Protein AF-A0A7V1MYC3-F1 (afdb_monomer_lite)

Sequence (165 aa):
MILLTAFEPFGTDENNMPRNINVSKQTLLSLRREFGNAMSYLVMSVGPECVEQFDEAVGGKEWDAIILMGEAPGDGPIRIEKYATDPADPAALRKRESALATETLAEKCGLALTDEIGRYFCNVIYYHALGFTDKALFVHLPRERNHGDHKAALQKIIHALRGLI

Secondary structure (DSSP, 8-state):
-EEEEEE---SB-TTSPBP---HHHHHHHHHHHHHGGGSEEEEE-SSTHHHHHHHHHHTT---SEEEEEEEESSS---EEE-EEE-TT-TT---EEE-SS-HHHHHHHHT-EEES---SSHHHHHHHHHHHH-S-EEEEEEETTS-HHHHHHHHHHHHHHHTTT-

Foldseek 3Di:
DEEEEEEAFAFADPVRHGDRDFLSVVLQVVVCVVCPPVYHYYYAYQDPCSLVSVCVVCPPDDHLAYEYEGEDEDDDWWEKAQWAFDLPDPVSPDIAGAPLPRVVLCVQLVTHYDNCLDNGVQSVVQRSVSVVDSRYIYIYDYPPYDSVVSNSSVVSSVVSSVVVD

Structure (mmCIF, N/CA/C/O backbone):
data_AF-A0A7V1MYC3-F1
#
_entry.id   AF-A0A7V1MYC3-F1
#
loop_
_atom_site.group_PDB
_atom_site.id
_atom_site.type_symbol
_atom_site.label_atom_id
_atom_site.label_alt_id
_atom_site.label_comp_id
_atom_site.label_asym_id
_atom_site.label_entity_id
_atom_site.label_seq_id
_atom_site.pdbx_PDB_ins_code
_atom_site.Cartn_x
_atom_site.Cartn_y
_atom_site.Cartn_z
_atom_site.occupancy
_atom_site.B_iso_or_equiv
_atom_site.auth_seq_id
_atom_site.auth_comp_id
_atom_site.auth_asym_id
_atom_site.auth_atom_id
_atom_site.pdbx_PDB_model_num
ATOM 1 N N . MET A 1 1 ? -4.214 4.143 16.485 1.00 91.38 1 MET A N 1
ATOM 2 C CA . MET A 1 1 ? -3.019 4.753 15.843 1.00 91.38 1 MET A CA 1
ATOM 3 C C . MET A 1 1 ? -2.879 4.302 14.380 1.00 91.38 1 MET A C 1
ATOM 5 O O . MET A 1 1 ? -3.319 3.201 14.082 1.00 91.38 1 MET A O 1
ATOM 9 N N . ILE A 1 2 ? -2.245 5.077 13.477 1.00 96.81 2 ILE A N 1
ATOM 10 C CA . ILE A 1 2 ? -1.972 4.660 12.074 1.00 96.81 2 ILE A CA 1
ATOM 11 C C . ILE A 1 2 ? -0.515 4.184 11.908 1.00 96.81 2 ILE A C 1
ATOM 13 O O . ILE A 1 2 ? 0.411 4.873 12.353 1.00 96.81 2 ILE A O 1
ATOM 17 N N . LEU A 1 3 ? -0.315 3.037 11.247 1.00 98.00 3 LEU A N 1
ATOM 18 C CA . LEU A 1 3 ? 0.993 2.537 10.794 1.00 98.00 3 LEU A CA 1
ATOM 19 C C . LEU A 1 3 ? 1.180 2.825 9.302 1.00 98.00 3 LEU A C 1
ATOM 21 O O . LEU A 1 3 ? 0.325 2.463 8.501 1.00 98.00 3 LEU A O 1
ATOM 25 N N . LEU A 1 4 ? 2.311 3.417 8.922 1.00 98.62 4 LEU A N 1
ATOM 26 C CA . LEU A 1 4 ? 2.743 3.524 7.529 1.00 98.62 4 LEU A CA 1
ATOM 27 C C . LEU A 1 4 ? 3.908 2.564 7.277 1.00 98.62 4 LEU A C 1
ATOM 29 O O . LEU A 1 4 ? 4.867 2.550 8.052 1.00 98.62 4 LEU A O 1
ATOM 33 N N . THR A 1 5 ? 3.872 1.805 6.185 1.00 98.75 5 THR A N 1
ATOM 34 C CA . THR A 1 5 ? 4.971 0.909 5.807 1.00 98.75 5 THR A CA 1
ATOM 35 C C . THR A 1 5 ? 5.514 1.213 4.418 1.00 98.75 5 THR A C 1
ATOM 37 O O . THR A 1 5 ? 4.824 1.779 3.573 1.00 98.75 5 THR A O 1
ATOM 40 N N . ALA A 1 6 ? 6.769 0.849 4.186 1.00 98.56 6 ALA A N 1
ATOM 41 C CA . ALA A 1 6 ? 7.426 0.910 2.889 1.00 98.56 6 ALA A CA 1
ATOM 42 C C . ALA A 1 6 ? 8.420 -0.241 2.732 1.00 98.56 6 ALA A C 1
ATOM 44 O O . ALA A 1 6 ? 8.725 -0.939 3.699 1.00 98.56 6 ALA A O 1
ATOM 45 N N . PHE A 1 7 ? 8.981 -0.378 1.534 1.00 98.25 7 PHE A N 1
ATOM 46 C CA . PHE A 1 7 ? 10.024 -1.354 1.240 1.00 98.25 7 PHE A CA 1
ATOM 47 C C . PHE A 1 7 ? 11.400 -0.712 1.044 1.00 98.25 7 PHE A C 1
ATOM 49 O O . PHE A 1 7 ? 11.521 0.387 0.497 1.00 98.25 7 PHE A O 1
ATOM 56 N N . GLU A 1 8 ? 12.449 -1.431 1.439 1.00 97.62 8 GLU A N 1
ATOM 57 C CA . GLU A 1 8 ? 13.832 -1.150 1.057 1.00 97.62 8 GLU A CA 1
ATOM 58 C C . GLU A 1 8 ? 14.008 -1.139 -0.483 1.00 97.62 8 GLU A C 1
ATOM 60 O O . GLU A 1 8 ? 13.171 -1.667 -1.230 1.00 97.62 8 GLU A O 1
ATOM 65 N N . PRO A 1 9 ? 15.069 -0.498 -1.009 1.00 95.19 9 PRO A N 1
ATOM 66 C CA . PRO A 1 9 ? 15.454 -0.612 -2.413 1.00 95.19 9 PRO A CA 1
ATOM 67 C C . PRO A 1 9 ? 15.639 -2.061 -2.860 1.00 95.19 9 PRO A C 1
ATOM 69 O O . PRO A 1 9 ? 16.175 -2.891 -2.130 1.00 95.19 9 PRO A O 1
ATOM 72 N N . PHE A 1 10 ? 15.204 -2.347 -4.085 1.00 92.81 10 PHE A N 1
ATOM 73 C CA . PHE A 1 10 ? 15.342 -3.654 -4.717 1.00 92.81 10 PHE A CA 1
ATOM 74 C C . PHE A 1 10 ? 15.516 -3.514 -6.232 1.00 92.81 10 PHE A C 1
ATOM 76 O O . PHE A 1 10 ? 15.156 -2.492 -6.832 1.00 92.81 10 PHE A O 1
ATOM 83 N N . GLY A 1 11 ? 16.036 -4.577 -6.846 1.00 89.44 11 GLY A N 1
ATOM 84 C CA . GLY A 1 11 ? 16.335 -4.630 -8.274 1.00 89.44 11 GLY A CA 1
ATOM 85 C C . GLY A 1 11 ? 17.577 -3.826 -8.663 1.00 89.44 11 GLY A C 1
ATOM 86 O O . GLY A 1 11 ? 18.324 -3.334 -7.811 1.00 89.44 11 GLY A O 1
ATOM 87 N N . THR A 1 12 ? 17.788 -3.703 -9.969 1.00 88.06 12 THR A N 1
ATOM 88 C CA . THR A 1 12 ? 18.907 -2.971 -10.565 1.00 88.06 12 THR A CA 1
ATOM 89 C C . THR A 1 12 ? 18.434 -1.731 -11.327 1.00 88.06 12 THR A C 1
ATOM 91 O O . THR A 1 12 ? 17.256 -1.611 -11.674 1.00 88.06 12 THR A O 1
ATOM 94 N N . ASP A 1 13 ? 19.327 -0.758 -11.492 1.00 86.19 13 ASP A N 1
ATOM 95 C CA . ASP A 1 13 ? 19.121 0.415 -12.340 1.00 86.19 13 ASP A CA 1
ATOM 96 C C . ASP A 1 13 ? 19.444 0.116 -13.817 1.00 86.19 13 ASP A C 1
ATOM 98 O O . ASP A 1 13 ? 19.733 -1.021 -14.196 1.00 86.19 13 ASP A O 1
ATOM 102 N N . GLU A 1 14 ? 19.392 1.145 -14.664 1.00 85.25 14 GLU A N 1
ATOM 103 C CA . GLU A 1 14 ? 19.695 1.052 -16.101 1.00 85.25 14 GLU A CA 1
ATOM 104 C C . GLU A 1 14 ? 21.129 0.585 -16.414 1.00 85.25 14 GLU A C 1
ATOM 106 O O . GLU A 1 14 ? 21.381 0.067 -17.499 1.00 85.25 14 GLU A O 1
ATOM 111 N N . ASN A 1 15 ? 22.052 0.701 -15.453 1.00 87.69 15 ASN A N 1
ATOM 112 C CA . ASN A 1 15 ? 23.443 0.262 -15.563 1.00 87.69 15 ASN A CA 1
ATOM 113 C C . ASN A 1 15 ? 23.671 -1.118 -14.924 1.00 87.69 15 ASN A C 1
ATOM 115 O O . ASN A 1 15 ? 24.814 -1.531 -14.723 1.00 87.69 15 ASN A O 1
ATOM 119 N N . ASN A 1 16 ? 22.593 -1.837 -14.594 1.00 87.31 16 ASN A N 1
ATOM 120 C CA . ASN A 1 16 ? 22.611 -3.113 -13.886 1.00 87.31 16 ASN A CA 1
ATOM 121 C C . ASN A 1 16 ? 23.255 -3.040 -12.483 1.00 87.31 16 ASN A C 1
ATOM 123 O O . ASN A 1 16 ? 23.713 -4.053 -11.949 1.00 87.31 16 ASN A O 1
ATOM 127 N N . MET A 1 17 ? 23.278 -1.851 -11.872 1.00 90.44 17 MET A N 1
ATOM 128 C CA . MET A 1 17 ? 23.777 -1.642 -10.515 1.00 90.44 17 MET A CA 1
ATOM 129 C C . MET A 1 17 ? 22.638 -1.772 -9.501 1.00 90.44 17 MET A C 1
ATOM 131 O O . MET A 1 17 ? 21.511 -1.371 -9.800 1.00 90.44 17 MET A O 1
ATOM 135 N N . PRO A 1 18 ? 22.885 -2.310 -8.291 1.00 89.56 18 PRO A N 1
ATOM 136 C CA . PRO A 1 18 ? 21.866 -2.377 -7.251 1.00 89.56 18 PRO A CA 1
ATOM 137 C C . PRO A 1 18 ? 21.273 -1.001 -6.969 1.00 89.56 18 PRO A C 1
ATOM 139 O O . PRO A 1 18 ? 21.994 -0.034 -6.711 1.00 89.56 18 PRO A O 1
ATOM 142 N N . ARG A 1 19 ? 19.944 -0.914 -6.992 1.00 91.75 19 ARG A N 1
ATOM 143 C CA . ARG A 1 19 ? 19.263 0.344 -6.694 1.00 91.75 19 ARG A CA 1
ATOM 144 C C . ARG A 1 19 ? 19.461 0.715 -5.231 1.00 91.75 19 ARG A C 1
ATOM 146 O O . ARG A 1 19 ? 19.355 -0.120 -4.340 1.00 91.75 19 ARG A O 1
ATOM 153 N N . ASN A 1 20 ? 19.657 2.005 -4.986 1.00 91.50 20 ASN A N 1
ATOM 154 C CA . ASN A 1 20 ? 19.724 2.596 -3.647 1.00 91.50 20 ASN A CA 1
ATOM 155 C C . ASN A 1 20 ? 18.461 3.404 -3.288 1.00 91.50 20 ASN A C 1
ATOM 157 O O . ASN A 1 20 ? 18.393 4.014 -2.221 1.00 91.50 20 ASN A O 1
ATOM 161 N N . ILE A 1 21 ? 17.457 3.417 -4.172 1.00 91.69 21 ILE A N 1
ATOM 162 C CA . ILE A 1 21 ? 16.220 4.188 -4.030 1.00 91.69 21 ILE A CA 1
ATOM 163 C C . ILE A 1 21 ? 14.998 3.285 -4.227 1.00 91.69 21 ILE A C 1
ATOM 165 O O . ILE A 1 21 ? 14.938 2.497 -5.167 1.00 91.69 21 ILE A O 1
ATOM 169 N N . ASN A 1 22 ? 14.003 3.475 -3.358 1.00 95.75 22 ASN A N 1
ATOM 170 C CA . ASN A 1 22 ? 12.631 2.993 -3.500 1.00 95.75 22 ASN A CA 1
ATOM 171 C C . ASN A 1 22 ? 11.687 4.164 -3.203 1.00 95.75 22 ASN A C 1
ATOM 173 O O . ASN A 1 22 ? 11.810 4.801 -2.148 1.00 95.75 22 ASN A O 1
ATOM 177 N N . VAL A 1 23 ? 10.755 4.465 -4.111 1.00 96.88 23 VAL A N 1
ATOM 178 C CA . VAL A 1 23 ? 9.852 5.620 -3.944 1.00 96.88 23 VAL A CA 1
ATOM 179 C C . VAL A 1 23 ? 8.929 5.481 -2.729 1.00 96.88 23 VAL A C 1
ATOM 181 O O . VAL A 1 23 ? 8.598 6.493 -2.109 1.00 96.88 23 VAL A O 1
ATOM 184 N N . SER A 1 24 ? 8.577 4.256 -2.315 1.00 98.06 24 SER A N 1
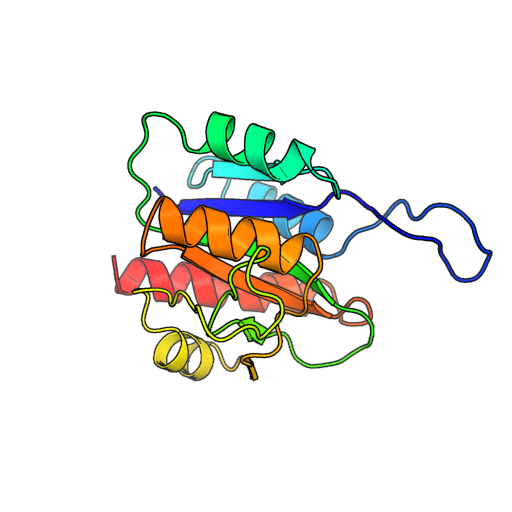ATOM 185 C CA . SER A 1 24 ? 7.809 4.021 -1.082 1.00 98.06 24 SER A CA 1
ATOM 186 C C . SER A 1 24 ? 8.604 4.429 0.158 1.00 98.06 24 SER A C 1
ATOM 188 O O . SER A 1 24 ? 8.098 5.188 0.985 1.00 98.06 24 SER A O 1
ATOM 190 N N . LYS A 1 25 ? 9.887 4.044 0.248 1.00 98.19 25 LYS A N 1
ATOM 191 C CA . LYS A 1 25 ? 10.774 4.432 1.357 1.00 98.19 25 LYS A CA 1
ATOM 192 C C . LYS A 1 25 ? 11.005 5.935 1.392 1.00 98.19 25 LYS A C 1
ATOM 194 O O . LYS A 1 25 ? 10.910 6.542 2.456 1.00 98.19 25 LYS A O 1
ATOM 199 N N . GLN A 1 26 ? 11.272 6.560 0.246 1.00 97.88 26 GLN A N 1
ATOM 200 C CA . GLN A 1 26 ? 11.423 8.017 0.188 1.00 97.88 26 GLN A CA 1
ATOM 201 C C . GLN A 1 26 ? 10.155 8.730 0.675 1.00 97.88 26 GLN A C 1
ATOM 203 O O . GLN A 1 26 ? 10.240 9.665 1.473 1.00 97.88 26 GLN A O 1
ATOM 208 N N . THR A 1 27 ? 8.981 8.267 0.233 1.00 98.38 27 THR A N 1
ATOM 209 C CA . THR A 1 27 ? 7.674 8.816 0.631 1.00 98.38 27 THR A CA 1
ATOM 210 C C . THR A 1 27 ? 7.433 8.647 2.128 1.00 98.38 27 THR A C 1
ATOM 212 O O . THR A 1 27 ? 7.123 9.630 2.801 1.00 98.38 27 THR A O 1
ATOM 215 N N . LEU A 1 28 ? 7.695 7.460 2.684 1.00 98.50 28 LEU A N 1
ATOM 216 C CA . LEU A 1 28 ? 7.610 7.197 4.122 1.00 98.50 28 LEU A CA 1
ATOM 217 C C . LEU A 1 28 ? 8.487 8.156 4.937 1.00 98.50 28 LEU A C 1
ATOM 219 O O . LEU A 1 28 ? 8.023 8.742 5.912 1.00 98.50 28 LEU A O 1
ATOM 223 N N . LEU A 1 29 ? 9.747 8.349 4.537 1.00 98.12 29 LEU A N 1
ATOM 224 C CA . LEU A 1 29 ? 10.676 9.237 5.241 1.00 98.12 29 LEU A CA 1
ATOM 225 C C . LEU A 1 29 ? 10.229 1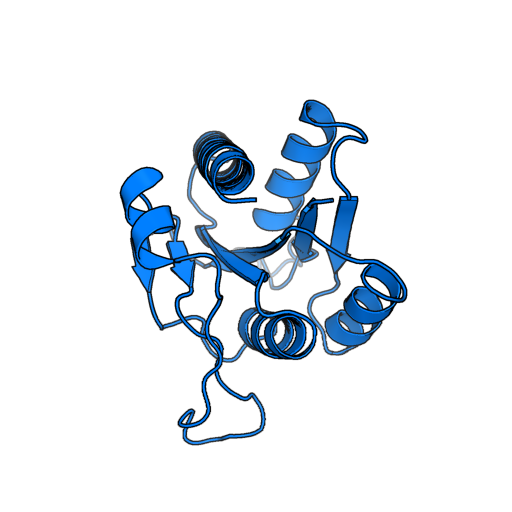0.703 5.183 1.00 98.12 29 LEU A C 1
ATOM 227 O O . LEU A 1 29 ? 10.407 11.435 6.155 1.00 98.12 29 LEU A O 1
ATOM 231 N N . SER A 1 30 ? 9.635 11.129 4.068 1.00 98.00 30 SER A N 1
ATOM 232 C CA . SER A 1 30 ? 9.061 12.469 3.913 1.00 98.00 30 SER A CA 1
ATOM 233 C C . SER A 1 30 ? 7.857 12.679 4.837 1.00 98.00 30 SER A C 1
ATOM 235 O O . SER A 1 30 ? 7.805 13.668 5.568 1.00 98.00 30 SER A O 1
ATOM 237 N N . LEU A 1 31 ? 6.941 11.706 4.887 1.00 98.00 31 LEU A N 1
ATOM 238 C CA . LEU A 1 31 ? 5.785 11.719 5.790 1.00 98.00 31 LEU A CA 1
ATOM 239 C C . LEU A 1 31 ? 6.216 11.668 7.260 1.00 98.00 31 LEU A C 1
ATOM 241 O O . LEU A 1 31 ? 5.658 12.389 8.081 1.00 98.00 31 LEU A O 1
ATOM 245 N N . ARG A 1 32 ? 7.259 10.900 7.595 1.00 98.06 32 ARG A N 1
ATOM 246 C CA . ARG A 1 32 ? 7.812 10.842 8.955 1.00 98.06 32 ARG A CA 1
ATOM 247 C C . ARG A 1 32 ? 8.317 12.192 9.448 1.00 98.06 32 ARG A C 1
ATOM 249 O O . ARG A 1 32 ? 8.108 12.526 10.610 1.00 98.06 32 ARG A O 1
ATOM 256 N N . ARG A 1 33 ? 8.973 12.973 8.584 1.00 97.69 33 ARG A N 1
ATOM 257 C CA . ARG A 1 33 ? 9.426 14.331 8.939 1.00 97.69 33 ARG A CA 1
ATOM 258 C C . ARG A 1 33 ? 8.259 15.276 9.200 1.00 97.69 33 ARG A C 1
ATOM 260 O O . ARG A 1 33 ? 8.388 16.166 10.027 1.00 97.69 33 ARG A O 1
ATOM 267 N N . GLU A 1 34 ? 7.152 15.092 8.492 1.00 96.38 34 GLU A N 1
ATOM 268 C CA . GLU A 1 34 ? 5.984 15.962 8.602 1.00 96.38 34 GLU A CA 1
ATOM 269 C C . GLU A 1 34 ? 5.096 15.619 9.796 1.00 96.38 34 GLU A C 1
ATOM 271 O O . GLU A 1 34 ? 4.722 16.496 10.568 1.00 96.38 34 GLU A O 1
ATOM 276 N N . PHE A 1 35 ? 4.760 14.343 9.959 1.00 96.12 35 PHE A N 1
ATOM 277 C CA . PHE A 1 35 ? 3.812 13.901 10.974 1.00 96.12 35 PHE A CA 1
ATOM 278 C C . PHE A 1 35 ? 4.479 13.497 12.292 1.00 96.12 35 PHE A C 1
ATOM 280 O O . PHE A 1 35 ? 3.785 13.297 13.291 1.00 96.12 35 PHE A O 1
ATOM 287 N N . GLY A 1 36 ? 5.810 13.381 12.324 1.00 95.75 36 GLY A N 1
ATOM 288 C CA . GLY A 1 36 ? 6.568 13.062 13.531 1.00 95.75 36 GLY A CA 1
ATOM 289 C C . GLY A 1 36 ? 6.013 11.824 14.234 1.00 95.75 36 GLY A C 1
ATOM 290 O O . GLY A 1 36 ? 5.731 10.814 13.593 1.00 95.75 36 GLY A O 1
ATOM 291 N N . ASN A 1 37 ? 5.793 11.928 15.543 1.00 95.12 37 ASN A N 1
ATOM 292 C CA . ASN A 1 37 ? 5.314 10.824 16.381 1.00 95.12 37 ASN A CA 1
ATOM 293 C C . ASN A 1 37 ? 3.789 10.607 16.330 1.00 95.12 37 ASN A C 1
ATOM 295 O O . ASN A 1 37 ? 3.274 9.781 17.077 1.00 95.12 37 ASN A O 1
ATOM 299 N N . ALA A 1 38 ? 3.048 11.326 15.477 1.00 94.81 38 ALA A N 1
ATOM 300 C CA . ALA A 1 38 ? 1.602 11.125 15.338 1.00 94.81 38 ALA A CA 1
ATOM 301 C C . ALA A 1 38 ? 1.237 9.804 14.629 1.00 94.81 38 ALA A C 1
ATOM 303 O O . ALA A 1 38 ? 0.064 9.433 14.578 1.00 94.81 38 ALA A O 1
ATOM 304 N N . MET A 1 39 ? 2.223 9.120 14.044 1.00 96.12 39 MET A N 1
ATOM 305 C CA . MET A 1 39 ? 2.083 7.834 13.365 1.00 96.12 39 MET A CA 1
ATOM 306 C C . MET A 1 39 ? 3.277 6.939 13.682 1.00 96.12 39 MET A C 1
ATOM 308 O O . MET A 1 39 ? 4.319 7.405 14.145 1.00 96.12 39 MET A O 1
ATOM 312 N N . SER A 1 40 ? 3.120 5.648 13.410 1.00 97.44 40 SER A N 1
ATOM 313 C CA . SER A 1 40 ? 4.232 4.698 13.391 1.00 97.44 40 SER A CA 1
ATOM 314 C C . SER A 1 40 ? 4.700 4.451 11.961 1.00 97.44 40 SER A C 1
ATOM 316 O O . SER A 1 40 ? 3.927 4.594 11.013 1.00 97.44 40 SER A O 1
ATOM 318 N N . TYR A 1 41 ? 5.968 4.069 11.806 1.00 98.31 41 TYR A N 1
ATOM 319 C CA . TYR A 1 41 ? 6.602 3.885 10.502 1.00 98.31 41 TYR A CA 1
ATOM 320 C C . TYR A 1 41 ? 7.433 2.609 10.502 1.00 98.31 41 TYR A C 1
ATOM 322 O O . TYR A 1 41 ? 8.190 2.379 11.445 1.00 98.31 41 TYR A O 1
ATOM 330 N N . LEU A 1 42 ? 7.343 1.839 9.423 1.00 98.44 42 LEU A N 1
ATOM 331 C CA . LEU A 1 42 ? 8.118 0.621 9.215 1.00 98.44 42 LEU A CA 1
ATOM 332 C C . LEU A 1 42 ? 8.713 0.616 7.804 1.00 98.44 42 LEU A C 1
ATOM 334 O O . LEU A 1 42 ? 8.008 0.854 6.828 1.00 98.44 42 LEU A O 1
ATOM 338 N N . VAL A 1 43 ? 10.008 0.329 7.686 1.00 98.50 43 VAL A N 1
ATOM 339 C CA . VAL A 1 43 ? 10.619 -0.029 6.400 1.00 98.50 43 VAL A CA 1
ATOM 340 C C . VAL A 1 43 ? 10.966 -1.507 6.470 1.00 98.50 43 VAL A C 1
ATOM 342 O O . VAL A 1 43 ? 11.675 -1.915 7.384 1.00 98.50 43 VAL A O 1
ATOM 345 N N . MET A 1 44 ? 10.441 -2.284 5.530 1.00 98.38 44 MET A N 1
ATOM 346 C CA . MET A 1 44 ? 10.645 -3.727 5.443 1.00 98.38 44 MET A CA 1
ATOM 347 C C . MET A 1 44 ? 11.618 -4.054 4.318 1.00 98.38 44 MET A C 1
ATOM 349 O O . MET A 1 44 ? 11.686 -3.346 3.310 1.00 98.38 44 MET A O 1
ATOM 353 N N . SER A 1 45 ? 12.339 -5.154 4.455 1.00 96.81 45 SER A N 1
ATOM 354 C CA . SER A 1 45 ? 13.127 -5.705 3.360 1.00 96.81 45 SER A CA 1
ATOM 355 C C . SER A 1 45 ? 12.218 -6.259 2.257 1.00 96.81 45 SER A C 1
ATOM 357 O O . SER A 1 45 ? 11.048 -6.573 2.481 1.00 96.81 45 SER A O 1
ATOM 359 N N . VAL A 1 46 ? 12.750 -6.387 1.042 1.00 94.94 46 VAL A N 1
ATOM 360 C CA . VAL A 1 46 ? 12.042 -7.030 -0.076 1.00 94.94 46 VAL A CA 1
ATOM 361 C C . VAL A 1 46 ? 12.423 -8.504 -0.110 1.00 94.94 46 VAL A C 1
ATOM 363 O O . VAL A 1 46 ? 13.292 -8.917 -0.876 1.00 94.94 46 VAL A O 1
ATOM 366 N N . GLY A 1 47 ? 11.775 -9.279 0.749 1.00 95.31 47 GLY A N 1
ATOM 367 C CA . GLY A 1 47 ? 12.073 -10.690 0.947 1.00 95.31 47 GLY A CA 1
ATOM 368 C C . GLY A 1 47 ? 11.105 -11.341 1.938 1.00 95.31 47 GLY A C 1
ATOM 369 O O . GLY A 1 47 ? 10.255 -10.646 2.500 1.00 95.31 47 GLY A O 1
ATOM 370 N N . PRO A 1 48 ? 11.196 -12.668 2.151 1.00 93.88 48 PRO A N 1
ATOM 371 C CA . PRO A 1 48 ? 10.335 -13.399 3.086 1.00 93.88 48 PRO A CA 1
ATOM 372 C C . PRO A 1 48 ? 10.323 -12.822 4.510 1.00 93.88 48 PRO A C 1
ATOM 374 O O . PRO A 1 48 ? 9.304 -12.882 5.194 1.00 93.88 48 PRO A O 1
ATOM 377 N N . GLU A 1 49 ? 11.428 -12.212 4.932 1.00 96.56 49 GLU A N 1
ATOM 378 C CA . GLU A 1 49 ? 11.600 -11.540 6.219 1.00 96.56 49 GLU A CA 1
ATOM 379 C C . GLU A 1 49 ? 10.640 -10.357 6.436 1.00 96.56 49 GLU A C 1
ATOM 381 O O . GLU A 1 49 ? 10.431 -9.945 7.575 1.00 96.56 49 GLU A O 1
ATOM 386 N N . CYS A 1 50 ? 10.011 -9.820 5.379 1.00 97.19 50 CYS A N 1
ATOM 387 C CA . CYS A 1 50 ? 9.058 -8.718 5.522 1.00 97.19 50 CYS A CA 1
ATOM 388 C C . CYS A 1 50 ? 7.854 -9.090 6.397 1.00 97.19 50 CYS A C 1
ATOM 390 O O . CYS A 1 50 ? 7.269 -8.219 7.034 1.00 97.19 50 CYS A O 1
ATOM 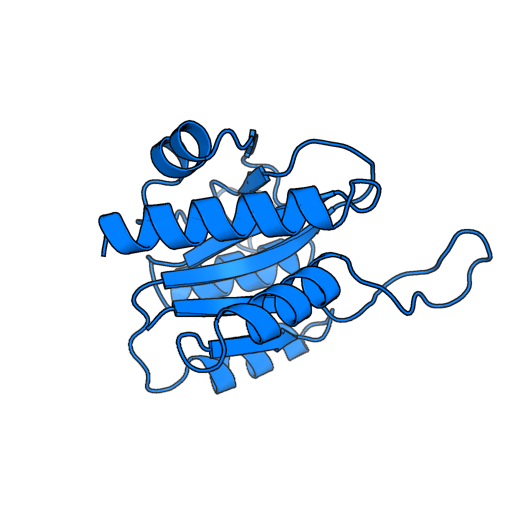392 N N . VAL A 1 51 ? 7.479 -10.374 6.422 1.00 97.12 51 VAL A N 1
ATOM 393 C CA . VAL A 1 51 ? 6.364 -10.882 7.231 1.00 97.12 51 VAL A CA 1
ATOM 394 C C . VAL A 1 51 ? 6.716 -10.826 8.715 1.00 97.12 51 VAL A C 1
ATOM 396 O O . VAL A 1 51 ? 5.959 -10.266 9.498 1.00 97.12 51 VAL A O 1
ATOM 399 N N . GLU A 1 52 ? 7.898 -11.318 9.085 1.00 97.25 52 GLU A N 1
ATOM 400 C CA . GLU A 1 52 ? 8.389 -11.281 10.467 1.00 97.25 52 GLU A CA 1
ATOM 401 C C . GLU A 1 52 ? 8.570 -9.835 10.953 1.00 97.25 52 GLU A C 1
ATOM 403 O O . GLU A 1 52 ? 8.065 -9.466 12.011 1.00 97.25 52 GLU A O 1
ATOM 408 N N . GLN A 1 53 ? 9.184 -8.976 10.131 1.00 98.06 53 GLN A N 1
ATOM 409 C CA . GLN A 1 53 ? 9.336 -7.545 10.429 1.00 98.06 53 GLN A CA 1
ATOM 410 C C . GLN A 1 53 ? 7.988 -6.841 10.639 1.00 98.06 53 GLN A C 1
ATOM 412 O O . GLN A 1 53 ? 7.874 -5.928 11.460 1.00 98.06 53 GLN A O 1
ATOM 417 N N . PHE A 1 54 ? 6.964 -7.235 9.880 1.00 98.00 54 PHE A N 1
ATOM 418 C CA . PHE A 1 54 ? 5.615 -6.717 10.056 1.00 98.00 54 PHE A CA 1
ATOM 419 C C . PHE A 1 54 ? 4.988 -7.215 11.355 1.00 98.00 54 PHE A C 1
ATOM 421 O O . PHE A 1 54 ? 4.479 -6.391 12.112 1.00 98.00 54 PHE A O 1
ATOM 428 N N . ASP A 1 55 ? 5.072 -8.515 11.643 1.00 97.44 55 ASP A N 1
ATOM 429 C CA . ASP A 1 55 ? 4.527 -9.126 12.860 1.00 97.44 55 ASP A CA 1
ATOM 430 C C . ASP A 1 55 ? 5.119 -8.502 14.129 1.00 97.44 55 ASP A C 1
ATOM 432 O O . ASP A 1 55 ? 4.377 -8.144 15.046 1.00 97.44 55 ASP A O 1
ATOM 436 N N . GLU A 1 56 ? 6.433 -8.271 14.160 1.00 96.44 56 GLU A N 1
ATOM 437 C CA . GLU A 1 56 ? 7.100 -7.559 15.256 1.00 96.44 56 GLU A CA 1
ATOM 438 C C . GLU A 1 56 ? 6.578 -6.125 15.427 1.00 96.44 56 GLU A C 1
ATOM 440 O O . GLU A 1 56 ? 6.402 -5.638 16.548 1.00 96.44 56 GLU A O 1
ATOM 445 N N . ALA A 1 57 ? 6.315 -5.430 14.318 1.00 95.00 57 ALA A N 1
ATOM 446 C CA . ALA A 1 57 ? 5.853 -4.049 14.350 1.00 95.00 57 ALA A CA 1
ATOM 447 C C . ALA A 1 57 ? 4.398 -3.926 14.822 1.00 95.00 57 ALA A C 1
ATOM 449 O O . ALA A 1 57 ? 4.073 -2.976 15.553 1.00 95.00 57 ALA A O 1
ATOM 450 N N . VAL A 1 58 ? 3.530 -4.855 14.403 1.00 95.44 58 VAL A N 1
ATOM 451 C CA . VAL A 1 58 ? 2.094 -4.823 14.717 1.00 95.44 58 VAL A CA 1
ATOM 452 C C . VAL A 1 58 ? 1.731 -5.542 16.013 1.00 95.44 58 VAL A C 1
ATOM 454 O O . VAL A 1 58 ? 0.695 -5.221 16.599 1.00 95.44 58 VAL A O 1
ATOM 457 N N . GLY A 1 59 ? 2.574 -6.465 16.480 1.00 90.06 59 GLY A N 1
ATOM 458 C CA . GLY A 1 59 ? 2.333 -7.307 17.645 1.00 90.06 59 GLY A CA 1
ATOM 459 C C . GLY A 1 59 ? 1.927 -6.524 18.897 1.00 90.06 59 GLY A C 1
ATOM 460 O O . GLY A 1 59 ? 2.582 -5.563 19.305 1.00 90.06 59 GLY A O 1
ATOM 461 N N . GLY A 1 60 ? 0.824 -6.950 19.520 1.00 82.25 60 GLY A N 1
ATOM 462 C CA . GLY A 1 60 ? 0.349 -6.408 20.798 1.00 82.25 60 GLY A CA 1
ATOM 463 C C . GLY A 1 60 ? -0.241 -4.994 20.739 1.00 82.25 60 GLY A C 1
ATOM 464 O O . GLY A 1 60 ? -0.372 -4.362 21.787 1.00 82.25 60 GLY A O 1
ATOM 465 N N . LYS A 1 61 ? -0.583 -4.479 19.549 1.00 86.81 61 LYS A N 1
ATOM 466 C CA . LYS A 1 61 ? -1.173 -3.143 19.365 1.00 86.81 61 LYS A CA 1
ATOM 467 C C . LYS A 1 61 ? -2.456 -3.201 18.545 1.00 86.81 61 LYS A C 1
ATOM 469 O O . LYS A 1 61 ? -2.538 -3.925 17.558 1.00 86.81 61 LYS A O 1
ATOM 474 N N . GLU A 1 62 ? -3.415 -2.354 18.906 1.00 89.38 62 GLU A N 1
ATOM 475 C CA . GLU A 1 62 ? -4.562 -2.049 18.052 1.00 89.38 62 GLU A CA 1
ATOM 476 C C . GLU A 1 62 ? -4.227 -0.875 17.122 1.00 89.38 62 GLU A C 1
ATOM 478 O O . GLU A 1 62 ? -3.765 0.189 17.554 1.00 89.38 62 GLU A O 1
ATOM 483 N N . TRP A 1 63 ? -4.451 -1.078 15.824 1.00 94.75 63 TRP A N 1
ATOM 484 C CA . TRP A 1 63 ? -4.227 -0.077 14.786 1.00 94.75 63 TRP A CA 1
ATOM 485 C C . TRP A 1 63 ? -5.568 0.416 14.247 1.00 94.75 63 TRP A C 1
ATOM 487 O O . TRP A 1 63 ? -6.444 -0.383 13.926 1.00 94.75 63 TRP A O 1
ATOM 497 N N . ASP A 1 64 ? -5.718 1.735 14.108 1.00 95.75 64 ASP A N 1
ATOM 498 C CA . ASP A 1 64 ? -6.916 2.315 13.486 1.00 95.75 64 ASP A CA 1
ATOM 499 C C . ASP A 1 64 ? -6.885 2.069 11.979 1.00 95.75 64 ASP A C 1
ATOM 501 O O . ASP A 1 64 ? -7.920 1.870 11.354 1.00 95.75 64 ASP A O 1
ATOM 505 N N . ALA A 1 65 ? -5.680 2.103 11.403 1.00 97.31 65 ALA A N 1
ATOM 506 C CA . ALA A 1 65 ? -5.417 1.747 10.023 1.00 97.31 65 ALA A CA 1
ATOM 507 C C . ALA A 1 65 ? -3.942 1.368 9.831 1.00 97.31 65 ALA A C 1
ATOM 509 O O . ALA A 1 65 ? -3.047 1.899 10.499 1.00 97.31 65 ALA A O 1
ATOM 510 N N . ILE A 1 66 ? -3.690 0.499 8.858 1.00 98.19 66 ILE A N 1
ATOM 511 C CA . ILE A 1 66 ? -2.355 0.176 8.357 1.00 98.19 66 ILE A CA 1
ATOM 512 C C . ILE A 1 66 ? -2.297 0.564 6.879 1.00 98.19 66 ILE A C 1
ATOM 514 O O . ILE A 1 66 ? -3.095 0.089 6.075 1.00 98.19 66 ILE A O 1
ATOM 518 N N . ILE A 1 67 ? -1.345 1.419 6.513 1.00 98.56 67 ILE A N 1
ATOM 519 C CA . ILE A 1 67 ? -1.085 1.818 5.129 1.00 98.56 67 ILE A CA 1
ATOM 520 C C . ILE A 1 67 ? 0.211 1.177 4.669 1.00 98.56 67 ILE A C 1
ATOM 522 O O . ILE A 1 67 ? 1.295 1.563 5.105 1.00 98.56 67 ILE A O 1
ATOM 526 N N . LEU A 1 68 ? 0.095 0.222 3.760 1.00 98.69 68 LEU A N 1
ATOM 527 C CA . LEU A 1 68 ? 1.222 -0.441 3.128 1.00 98.69 68 LEU A CA 1
ATOM 528 C C . LEU A 1 68 ? 1.547 0.279 1.820 1.00 98.69 68 LEU A C 1
ATOM 530 O O . LEU A 1 68 ? 0.646 0.557 1.029 1.00 98.69 68 LEU A O 1
ATOM 534 N N . MET A 1 69 ? 2.820 0.592 1.581 1.00 98.50 69 MET A N 1
ATOM 535 C CA . MET A 1 69 ? 3.250 1.238 0.338 1.00 98.50 69 MET A CA 1
ATOM 536 C C . MET A 1 69 ? 4.258 0.373 -0.411 1.00 98.50 69 MET A C 1
ATOM 538 O O . MET A 1 69 ? 5.248 -0.086 0.159 1.00 98.50 69 MET A O 1
ATOM 542 N N . GLY A 1 70 ? 4.041 0.222 -1.715 1.00 97.31 70 GLY A N 1
ATOM 543 C CA . GLY A 1 70 ? 4.956 -0.446 -2.637 1.00 97.31 70 GLY A CA 1
ATOM 544 C C . GLY A 1 70 ? 5.318 0.445 -3.818 1.00 97.31 70 GLY A C 1
ATOM 545 O O . GLY A 1 70 ? 4.564 1.340 -4.192 1.00 97.31 70 GLY A O 1
ATOM 546 N N . GLU A 1 71 ? 6.474 0.199 -4.425 1.00 96.19 71 GLU A N 1
ATOM 547 C CA . GLU A 1 71 ? 6.823 0.807 -5.710 1.00 96.19 71 GLU A CA 1
ATOM 548 C C . GLU A 1 71 ? 6.260 -0.041 -6.857 1.00 96.19 71 GLU A C 1
ATOM 550 O O . GLU A 1 71 ? 6.424 -1.259 -6.864 1.00 96.19 71 GLU A O 1
ATOM 555 N N . ALA A 1 72 ? 5.653 0.611 -7.847 1.00 94.12 72 ALA A N 1
ATOM 556 C CA . ALA A 1 72 ? 5.308 0.017 -9.133 1.00 94.12 72 ALA A CA 1
ATOM 557 C C . ALA A 1 72 ? 6.207 0.594 -10.244 1.00 94.12 72 ALA A C 1
ATOM 559 O O . ALA A 1 72 ? 6.542 1.779 -10.196 1.00 94.12 72 ALA A O 1
ATOM 560 N N . PRO A 1 73 ? 6.612 -0.205 -11.247 1.00 90.88 73 PRO A N 1
ATOM 561 C CA . PRO A 1 73 ? 7.377 0.304 -12.385 1.00 90.88 73 PRO A CA 1
ATOM 562 C C . PRO A 1 73 ? 6.551 1.284 -13.239 1.00 90.88 73 PRO A C 1
ATOM 564 O O . PRO A 1 73 ? 5.320 1.219 -13.244 1.00 90.88 73 PRO A O 1
ATOM 567 N N . GLY A 1 74 ? 7.240 2.154 -13.984 1.00 91.06 74 GLY A N 1
ATOM 568 C CA . GLY A 1 74 ? 6.635 3.117 -14.908 1.00 91.06 74 GLY A CA 1
ATOM 569 C C . GLY A 1 74 ? 6.125 4.409 -14.259 1.00 91.06 74 GLY A C 1
ATOM 570 O O . GLY A 1 74 ? 6.385 4.697 -13.085 1.00 91.06 74 GLY A O 1
ATOM 571 N N . ASP A 1 75 ? 5.378 5.179 -15.050 1.00 92.44 75 ASP A N 1
ATOM 572 C CA . ASP A 1 75 ? 4.856 6.524 -14.763 1.00 92.44 75 ASP A CA 1
ATOM 573 C C . ASP A 1 75 ? 3.329 6.563 -14.542 1.00 92.44 75 ASP A C 1
ATOM 575 O O . ASP A 1 75 ? 2.718 7.635 -14.530 1.00 92.44 75 ASP A O 1
ATOM 579 N N . GLY A 1 76 ? 2.709 5.393 -14.354 1.00 93.62 76 GLY A N 1
ATOM 580 C CA . GLY A 1 76 ? 1.259 5.230 -14.236 1.00 93.62 76 GLY A CA 1
ATOM 581 C C . GLY A 1 76 ? 0.601 5.988 -13.066 1.00 93.62 76 GLY A C 1
ATOM 582 O O . GLY A 1 76 ? 1.213 6.801 -12.368 1.00 93.62 76 GLY A O 1
ATOM 583 N N . PRO A 1 77 ? -0.697 5.760 -12.806 1.00 96.31 77 PRO A N 1
ATOM 584 C CA . PRO A 1 77 ? -1.371 6.405 -11.687 1.00 96.31 77 PRO A CA 1
ATOM 585 C C . PRO A 1 77 ? -0.895 5.848 -10.337 1.00 96.31 77 PRO A C 1
ATOM 587 O O . PRO A 1 77 ? -0.603 4.658 -10.199 1.00 96.31 77 PRO A O 1
ATOM 590 N N . ILE A 1 78 ? -0.896 6.710 -9.314 1.00 98.06 78 ILE A N 1
ATOM 591 C CA . ILE A 1 78 ? -0.905 6.262 -7.915 1.00 98.06 78 ILE A CA 1
ATOM 592 C C . ILE A 1 78 ? -2.228 5.542 -7.683 1.00 98.06 78 ILE A C 1
ATOM 594 O O . ILE A 1 78 ? -3.288 6.067 -8.043 1.00 98.06 78 ILE A O 1
ATOM 598 N N . ARG A 1 79 ? -2.170 4.349 -7.094 1.00 97.62 79 ARG A N 1
ATOM 599 C CA . ARG A 1 79 ? -3.339 3.475 -7.010 1.00 97.62 79 ARG A CA 1
ATOM 600 C C . ARG A 1 79 ? -3.476 2.782 -5.666 1.00 97.62 79 ARG A C 1
ATOM 602 O O . ARG A 1 79 ? -2.473 2.443 -5.040 1.00 97.62 79 ARG A O 1
ATOM 609 N N . ILE A 1 80 ? -4.722 2.566 -5.265 1.00 98.25 80 ILE A N 1
ATOM 610 C CA . ILE A 1 80 ? -5.106 1.714 -4.142 1.00 98.25 80 ILE A CA 1
ATOM 611 C C . ILE A 1 80 ? -5.412 0.318 -4.691 1.00 98.25 80 ILE A C 1
ATOM 613 O O . ILE A 1 80 ? -6.106 0.175 -5.699 1.00 98.25 80 ILE A O 1
ATOM 617 N N . GLU A 1 81 ? -4.895 -0.704 -4.021 1.00 97.62 81 GLU A N 1
ATOM 618 C CA . GLU A 1 81 ? -5.164 -2.101 -4.350 1.00 97.62 81 GLU A CA 1
ATOM 619 C C . GLU A 1 81 ? -6.418 -2.571 -3.608 1.00 97.62 81 GLU A C 1
ATOM 621 O O . GLU A 1 81 ? -6.484 -2.563 -2.373 1.00 97.62 81 GLU A O 1
ATOM 626 N N . LYS A 1 82 ? -7.429 -2.980 -4.372 1.00 96.19 82 LYS A N 1
ATOM 627 C CA . LYS A 1 82 ? -8.741 -3.370 -3.860 1.00 96.19 82 LYS A CA 1
ATOM 628 C C . LYS A 1 82 ? -8.672 -4.664 -3.057 1.00 96.19 82 LYS A C 1
ATOM 630 O O . LYS A 1 82 ? -9.262 -4.760 -1.986 1.00 96.19 82 LYS A O 1
ATOM 635 N N . TYR A 1 83 ? -7.900 -5.629 -3.552 1.00 95.62 83 TYR A N 1
ATOM 636 C CA . TYR A 1 83 ? -7.794 -6.959 -2.969 1.00 95.62 83 TYR A CA 1
ATOM 637 C C . TYR A 1 83 ? -6.343 -7.409 -2.843 1.00 95.62 83 TYR A C 1
ATOM 639 O O . TYR A 1 83 ? -5.498 -7.063 -3.666 1.00 95.62 83 TYR A O 1
ATOM 647 N N . ALA A 1 84 ? -6.091 -8.262 -1.856 1.00 96.94 84 ALA A N 1
ATOM 648 C CA . ALA A 1 84 ? -4.933 -9.143 -1.847 1.00 96.94 84 ALA A CA 1
ATOM 649 C C . ALA A 1 84 ? -5.365 -10.563 -2.217 1.00 96.94 84 ALA A C 1
ATOM 651 O O . ALA A 1 84 ? -6.450 -11.001 -1.831 1.00 96.94 84 ALA A O 1
ATOM 652 N N . THR A 1 85 ? -4.507 -11.299 -2.913 1.00 95.56 85 THR A N 1
ATOM 653 C CA . THR A 1 85 ? -4.726 -12.707 -3.280 1.00 95.56 85 THR A CA 1
ATOM 654 C C . THR A 1 85 ? -3.885 -13.622 -2.399 1.00 95.56 85 THR A C 1
ATOM 656 O O . THR A 1 85 ? -2.755 -13.272 -2.060 1.00 95.56 85 THR A O 1
ATOM 659 N N . ASP A 1 86 ? -4.417 -14.783 -2.018 1.00 95.19 86 ASP A N 1
ATOM 660 C CA . ASP A 1 86 ? -3.681 -15.772 -1.221 1.00 95.19 86 ASP A CA 1
ATOM 661 C C . ASP A 1 86 ? -2.417 -16.225 -1.979 1.00 95.19 86 ASP A C 1
ATOM 663 O O . ASP A 1 86 ? -2.545 -16.834 -3.044 1.00 95.19 86 ASP A O 1
ATOM 667 N N . PRO A 1 87 ? -1.195 -15.966 -1.469 1.00 91.38 87 PRO A N 1
ATOM 668 C CA . PRO A 1 87 ? 0.036 -16.379 -2.142 1.00 91.38 87 PRO A CA 1
ATOM 669 C C . PRO A 1 87 ? 0.164 -17.900 -2.308 1.00 91.38 87 PRO A C 1
ATOM 671 O O . PRO A 1 87 ? 0.911 -18.355 -3.174 1.00 91.38 87 PRO A O 1
ATOM 674 N N . ALA A 1 88 ? -0.549 -18.685 -1.492 1.00 91.69 88 ALA A N 1
ATOM 675 C CA . ALA A 1 88 ? -0.591 -20.141 -1.590 1.00 91.69 88 ALA A CA 1
ATOM 676 C C . ALA A 1 88 ? -1.650 -20.651 -2.587 1.00 91.69 88 ALA A C 1
ATOM 678 O O . ALA A 1 88 ? -1.668 -21.845 -2.891 1.00 91.69 88 ALA A O 1
ATOM 679 N N . ASP A 1 89 ? -2.527 -19.781 -3.101 1.00 88.69 89 ASP A N 1
ATOM 680 C CA . ASP A 1 89 ? -3.545 -20.132 -4.091 1.00 88.69 89 ASP A CA 1
ATOM 681 C C . ASP A 1 89 ? -3.049 -19.830 -5.518 1.00 88.69 89 ASP A C 1
ATOM 683 O O . ASP A 1 89 ? -3.062 -18.675 -5.960 1.00 88.69 89 ASP A O 1
ATOM 687 N N . PRO A 1 90 ? -2.653 -20.849 -6.305 1.00 79.75 90 PRO A N 1
ATOM 688 C CA . PRO A 1 90 ? -2.131 -20.630 -7.652 1.00 79.75 90 PRO A CA 1
ATOM 689 C C . PRO A 1 90 ? -3.171 -20.016 -8.602 1.00 79.75 90 PRO A C 1
ATOM 691 O O . PRO A 1 90 ? -2.788 -19.324 -9.555 1.00 79.75 90 PRO A O 1
ATOM 694 N N . ALA A 1 91 ? -4.462 -20.244 -8.336 1.00 86.56 91 ALA A N 1
ATOM 695 C CA . ALA A 1 91 ? -5.577 -19.739 -9.126 1.00 86.56 91 ALA A CA 1
ATOM 696 C C . ALA A 1 91 ? -6.035 -18.336 -8.688 1.00 86.56 91 ALA A C 1
ATOM 698 O O . ALA A 1 91 ? -6.858 -17.738 -9.378 1.00 86.56 91 ALA A O 1
ATOM 699 N N . ALA A 1 92 ? -5.487 -17.798 -7.589 1.00 83.56 92 ALA A N 1
ATOM 700 C CA . ALA A 1 92 ? -5.821 -16.477 -7.051 1.00 83.56 92 ALA A CA 1
ATOM 701 C C . ALA A 1 92 ? -7.337 -16.265 -6.825 1.00 83.56 92 ALA A C 1
ATOM 703 O O . ALA A 1 92 ? -7.865 -15.163 -7.007 1.00 83.56 92 ALA A O 1
ATOM 704 N N . LEU A 1 93 ? -8.045 -17.331 -6.438 1.00 85.56 93 LEU A N 1
ATOM 705 C CA . LEU A 1 93 ? -9.481 -17.319 -6.161 1.00 85.56 93 LEU A CA 1
ATOM 706 C C . LEU A 1 93 ? -9.769 -16.809 -4.748 1.00 85.56 93 LEU A C 1
ATOM 708 O O . LEU A 1 93 ? -10.775 -16.140 -4.520 1.00 85.56 93 LEU A O 1
ATOM 712 N N . ARG A 1 94 ? -8.885 -17.110 -3.794 1.00 91.94 94 ARG A N 1
ATOM 713 C CA . ARG A 1 94 ? -8.980 -16.612 -2.421 1.00 91.94 94 ARG A CA 1
ATOM 714 C C . ARG A 1 94 ? -8.461 -15.186 -2.343 1.00 91.94 94 ARG A C 1
ATOM 716 O O . ARG A 1 94 ? -7.278 -14.930 -2.572 1.00 91.94 94 ARG A O 1
ATOM 723 N N . LYS A 1 95 ? -9.359 -14.267 -1.992 1.00 95.00 95 LYS A N 1
ATOM 724 C CA . LYS A 1 95 ? -9.078 -12.837 -1.874 1.00 95.00 95 LYS A CA 1
ATOM 725 C C . LYS A 1 95 ? -9.425 -12.321 -0.482 1.00 95.00 95 LYS A C 1
ATOM 727 O O . LYS A 1 95 ? -10.348 -12.823 0.156 1.00 95.00 95 LYS A O 1
ATOM 732 N N . ARG A 1 96 ? -8.698 -11.301 -0.037 1.00 96.75 96 ARG A N 1
ATOM 733 C CA . ARG A 1 96 ? -9.039 -10.477 1.127 1.00 96.75 96 ARG A CA 1
ATOM 734 C C . ARG A 1 96 ? -9.220 -9.032 0.681 1.00 96.75 96 ARG A C 1
ATOM 736 O O . ARG A 1 96 ? -8.518 -8.584 -0.223 1.00 96.75 96 ARG A O 1
ATOM 743 N N . GLU A 1 97 ? -10.144 -8.328 1.322 1.00 96.31 97 GLU A N 1
ATOM 744 C CA . GLU A 1 97 ? -10.458 -6.919 1.070 1.00 96.31 97 GLU A CA 1
ATOM 745 C C . GLU A 1 97 ? -10.355 -6.119 2.368 1.00 96.31 97 GLU A C 1
ATOM 747 O O . GLU A 1 97 ? -10.580 -6.649 3.457 1.00 96.31 97 GLU A O 1
ATOM 752 N N . SER A 1 98 ? -10.023 -4.840 2.231 1.00 96.75 98 SER A N 1
ATOM 753 C CA . SER A 1 98 ? -10.023 -3.878 3.326 1.00 96.75 98 SER A CA 1
ATOM 754 C C . SER A 1 98 ? -11.436 -3.428 3.705 1.00 96.75 98 SER A C 1
ATOM 756 O O . SER A 1 98 ? -12.232 -3.067 2.840 1.00 96.75 98 SER A O 1
ATOM 758 N N . ALA A 1 99 ? -11.712 -3.302 5.001 1.00 95.12 99 ALA A N 1
ATOM 759 C CA . ALA A 1 99 ? -12.914 -2.658 5.528 1.00 95.12 99 ALA A CA 1
ATOM 760 C C 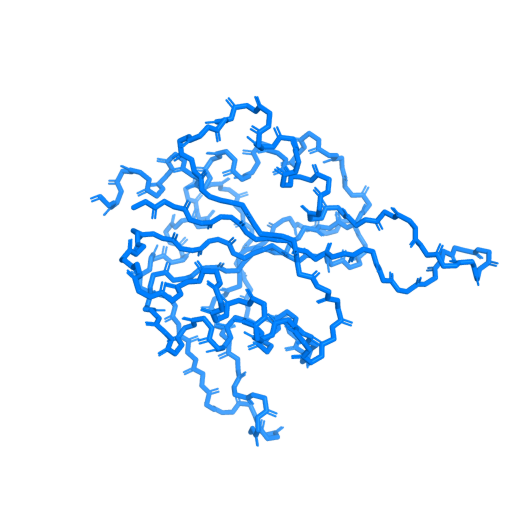. ALA A 1 99 ? -12.888 -1.118 5.413 1.00 95.12 99 ALA A C 1
ATOM 762 O O . ALA A 1 99 ? -13.884 -0.463 5.715 1.00 95.12 99 ALA A O 1
ATOM 763 N N . LEU A 1 100 ? -11.785 -0.507 4.956 1.00 92.81 100 LEU A N 1
ATOM 764 C CA . LEU A 1 100 ? -11.628 0.954 4.871 1.00 92.81 100 LEU A CA 1
ATOM 765 C C . LEU A 1 100 ? -12.335 1.602 3.663 1.00 92.81 100 LEU A C 1
ATOM 767 O O . LEU A 1 100 ? -11.990 2.721 3.297 1.00 92.81 100 LEU A O 1
ATOM 771 N N . ALA A 1 101 ? -13.315 0.936 3.042 1.00 91.62 101 ALA A N 1
ATOM 772 C CA . ALA A 1 101 ? -14.056 1.443 1.879 1.00 91.62 101 ALA A CA 1
ATOM 773 C C . ALA A 1 101 ? -13.120 1.972 0.768 1.00 91.62 101 ALA A C 1
ATOM 775 O O . ALA A 1 101 ? -13.137 3.154 0.415 1.00 91.62 101 ALA A O 1
ATOM 776 N N . THR A 1 102 ? -12.269 1.091 0.233 1.00 92.69 102 THR A N 1
ATOM 777 C CA . THR A 1 102 ? -11.198 1.420 -0.731 1.00 92.69 102 THR A CA 1
ATOM 778 C C . THR A 1 102 ? -11.696 2.159 -1.971 1.00 92.69 102 THR A C 1
ATOM 780 O O . THR A 1 102 ? -11.021 3.080 -2.423 1.00 92.69 102 THR A O 1
ATOM 783 N N . GLU A 1 103 ? -12.884 1.818 -2.476 1.00 95.25 103 GLU A N 1
ATOM 784 C CA . GLU A 1 103 ? -13.557 2.527 -3.575 1.00 95.25 103 GLU A CA 1
ATOM 785 C C . GLU A 1 103 ? -13.808 4.001 -3.232 1.00 95.25 103 GLU A C 1
ATOM 787 O O . GLU A 1 103 ? -13.311 4.896 -3.918 1.00 95.25 103 GLU A O 1
ATOM 792 N N . THR A 1 104 ? -14.493 4.259 -2.117 1.00 94.38 104 THR A N 1
ATOM 793 C CA . THR A 1 104 ? -14.786 5.613 -1.628 1.00 94.38 104 THR A CA 1
ATOM 794 C C . THR A 1 104 ? -13.508 6.399 -1.337 1.00 94.38 104 THR A C 1
ATOM 796 O O . THR A 1 104 ? -13.426 7.596 -1.622 1.00 94.38 104 THR A O 1
ATOM 799 N N . LEU A 1 105 ? -12.487 5.748 -0.769 1.00 95.31 105 LEU A N 1
ATOM 800 C CA . LEU A 1 105 ? -11.189 6.376 -0.523 1.00 95.31 105 LEU A CA 1
ATOM 801 C C . LEU A 1 105 ? -10.483 6.760 -1.823 1.00 95.31 105 LEU A C 1
ATOM 803 O O . LEU A 1 105 ? -9.968 7.877 -1.913 1.00 95.31 105 LEU A O 1
ATOM 807 N N . ALA A 1 106 ? -10.458 5.863 -2.810 1.00 97.00 106 ALA A N 1
ATOM 808 C CA . ALA A 1 106 ? -9.845 6.116 -4.107 1.00 97.00 106 ALA A CA 1
ATOM 809 C C . ALA A 1 106 ? -10.528 7.298 -4.807 1.00 97.00 106 ALA A C 1
ATOM 811 O O . ALA A 1 106 ? -9.844 8.240 -5.211 1.00 97.00 106 ALA A O 1
ATOM 812 N N . GLU A 1 107 ? -11.863 7.314 -4.840 1.00 96.56 107 GLU A N 1
ATOM 813 C CA . GLU A 1 107 ? -12.651 8.414 -5.401 1.00 96.56 107 GLU A CA 1
ATOM 814 C C . GLU A 1 107 ? -12.356 9.743 -4.688 1.00 96.56 107 GLU A C 1
ATOM 816 O O . GLU A 1 107 ? -11.935 10.715 -5.320 1.00 96.56 107 GLU A O 1
ATOM 821 N N . LYS A 1 108 ? -12.479 9.779 -3.354 1.00 95.62 108 LYS A N 1
ATOM 822 C CA . LYS A 1 108 ? -12.259 10.989 -2.544 1.00 95.62 108 LYS A CA 1
ATOM 823 C C . LYS A 1 108 ? -10.840 11.545 -2.678 1.00 95.62 108 LYS A C 1
ATOM 825 O O . LYS A 1 108 ? -10.636 12.756 -2.587 1.00 95.62 108 LYS A O 1
ATOM 830 N N . CYS A 1 109 ? -9.851 10.674 -2.869 1.00 96.69 109 CYS A N 1
ATOM 831 C CA . CYS A 1 109 ? -8.453 11.074 -3.010 1.00 96.69 109 CYS A CA 1
ATOM 832 C C . CYS A 1 109 ? -8.050 11.362 -4.466 1.00 96.69 109 CYS A C 1
ATOM 834 O O . CYS A 1 109 ? -6.964 11.912 -4.684 1.00 96.69 109 CYS A O 1
ATOM 836 N N . GLY A 1 110 ? -8.905 11.038 -5.443 1.00 97.19 110 GLY A N 1
ATOM 837 C CA . GLY A 1 110 ? -8.597 11.122 -6.870 1.00 97.19 110 GLY A CA 1
ATOM 838 C C . GLY A 1 110 ? -7.495 10.147 -7.289 1.00 97.19 110 GLY A C 1
ATOM 839 O O . GLY A 1 110 ? -6.587 10.529 -8.026 1.00 97.19 110 GLY A O 1
ATOM 840 N N . LEU A 1 111 ? -7.525 8.924 -6.758 1.00 97.62 111 LEU A N 1
ATOM 841 C CA . LEU A 1 111 ? -6.552 7.863 -7.023 1.00 97.62 111 LEU A CA 1
ATOM 842 C C . LEU A 1 111 ? -7.180 6.761 -7.869 1.00 97.62 111 LEU A C 1
ATOM 844 O O . LEU A 1 111 ? -8.391 6.552 -7.836 1.00 97.62 111 LEU A O 1
ATOM 848 N N . ALA A 1 112 ? -6.347 6.030 -8.606 1.00 97.62 112 ALA A N 1
ATOM 849 C CA . ALA A 1 112 ? -6.821 4.836 -9.287 1.00 97.62 112 ALA A CA 1
ATOM 850 C C . ALA A 1 112 ? -7.141 3.731 -8.268 1.00 97.62 112 ALA A C 1
ATOM 852 O O . ALA A 1 112 ? -6.519 3.639 -7.208 1.00 97.62 112 ALA A O 1
ATOM 853 N N . LEU A 1 113 ? -8.085 2.868 -8.623 1.00 97.44 113 LEU A N 1
ATOM 854 C CA . LEU A 1 113 ? -8.375 1.629 -7.914 1.00 97.44 113 LEU A CA 1
ATOM 855 C C . LEU A 1 113 ? -8.097 0.468 -8.866 1.00 97.44 113 LEU A C 1
ATOM 857 O O . LEU A 1 113 ? -8.490 0.524 -10.030 1.00 97.44 113 LEU A O 1
ATOM 861 N N . THR A 1 114 ? -7.411 -0.562 -8.389 1.00 95.00 114 THR A N 1
ATOM 862 C CA . THR A 1 114 ? -7.062 -1.745 -9.187 1.00 95.00 114 THR A CA 1
ATOM 863 C C . THR A 1 114 ? -7.203 -3.018 -8.356 1.00 95.00 114 THR A C 1
ATOM 865 O O . THR A 1 114 ? -7.167 -2.965 -7.128 1.00 95.00 114 THR A O 1
ATOM 868 N N . ASP A 1 115 ? -7.377 -4.163 -9.007 1.00 91.81 115 ASP A N 1
ATOM 869 C CA . ASP A 1 115 ? -7.304 -5.499 -8.411 1.00 91.81 115 ASP A CA 1
ATOM 870 C C . ASP A 1 115 ? -6.034 -6.271 -8.829 1.00 91.81 115 ASP A C 1
ATOM 872 O O . ASP A 1 115 ? -5.917 -7.472 -8.574 1.00 91.81 115 ASP A O 1
ATOM 876 N N . GLU A 1 116 ? -5.060 -5.572 -9.419 1.00 87.69 116 GLU A N 1
ATOM 877 C CA . GLU A 1 116 ? -3.830 -6.124 -9.993 1.00 87.69 116 GLU A CA 1
ATOM 878 C C . GLU A 1 116 ? -2.584 -5.856 -9.128 1.00 87.69 116 GLU A C 1
ATOM 880 O O . GLU A 1 116 ? -1.541 -5.408 -9.615 1.00 87.69 116 GLU A O 1
ATOM 885 N N . ILE A 1 117 ? -2.640 -6.190 -7.835 1.00 91.12 117 ILE A N 1
ATOM 886 C CA . ILE A 1 117 ? -1.491 -6.019 -6.922 1.00 91.12 117 ILE A CA 1
ATOM 887 C C . ILE A 1 117 ? -0.260 -6.849 -7.340 1.00 91.12 117 ILE A C 1
ATOM 889 O O . ILE A 1 117 ? 0.872 -6.581 -6.924 1.00 91.12 117 ILE A O 1
ATOM 893 N N . GLY A 1 118 ? -0.465 -7.855 -8.192 1.00 87.62 118 GLY A N 1
ATOM 894 C CA . GLY A 1 118 ? 0.556 -8.793 -8.636 1.00 87.62 118 GLY A CA 1
ATOM 895 C C . GLY A 1 118 ? 0.792 -9.916 -7.625 1.00 87.62 118 GLY A C 1
ATOM 896 O O . GLY A 1 118 ? -0.011 -10.155 -6.730 1.00 87.62 118 GLY A O 1
ATOM 897 N N . ARG A 1 119 ? 1.900 -10.649 -7.783 1.00 82.62 119 ARG A N 1
ATOM 898 C CA . ARG A 1 119 ? 2.235 -11.825 -6.947 1.00 82.62 119 ARG A CA 1
ATOM 899 C C . ARG A 1 119 ? 3.529 -11.671 -6.144 1.00 82.62 119 ARG A C 1
ATOM 901 O O . ARG A 1 119 ? 4.020 -12.635 -5.571 1.00 82.62 119 ARG A O 1
ATOM 908 N N . TYR A 1 120 ? 4.106 -10.473 -6.135 1.00 91.50 120 TYR A N 1
ATOM 909 C CA . TYR A 1 120 ? 5.362 -10.202 -5.437 1.00 91.50 120 TYR A CA 1
ATOM 910 C C . TYR A 1 120 ? 5.131 -9.923 -3.941 1.00 91.50 120 TYR A C 1
ATOM 912 O O . TYR A 1 120 ? 4.002 -10.021 -3.455 1.00 91.50 120 TYR A O 1
ATOM 920 N N . PHE A 1 121 ? 6.178 -9.540 -3.202 1.00 95.75 121 PHE A N 1
ATOM 921 C CA . PHE A 1 121 ? 6.089 -9.290 -1.755 1.00 95.75 121 PHE A CA 1
ATOM 922 C C . PHE A 1 121 ? 5.050 -8.224 -1.362 1.00 95.75 121 PHE A C 1
ATOM 924 O O . PHE A 1 121 ? 4.513 -8.293 -0.261 1.00 95.75 121 PHE A O 1
ATOM 931 N N . CYS A 1 122 ? 4.677 -7.313 -2.272 1.00 96.69 122 CYS A N 1
ATOM 932 C CA . CYS A 1 122 ? 3.533 -6.407 -2.104 1.00 96.69 122 CYS A CA 1
ATOM 933 C C . CYS A 1 122 ? 2.228 -7.163 -1.786 1.00 96.69 122 CYS A C 1
ATOM 935 O O . CYS A 1 122 ? 1.542 -6.848 -0.817 1.00 96.69 122 CYS A O 1
ATOM 937 N N . ASN A 1 123 ? 1.907 -8.198 -2.571 1.00 97.25 123 ASN A N 1
ATOM 938 C CA . ASN A 1 123 ? 0.715 -9.020 -2.361 1.00 97.25 123 ASN A CA 1
ATOM 939 C C . ASN A 1 123 ? 0.839 -9.884 -1.107 1.00 97.25 123 ASN A C 1
ATOM 941 O O . ASN A 1 123 ? -0.119 -9.990 -0.348 1.00 97.25 123 ASN A O 1
ATOM 945 N N . VAL A 1 124 ? 2.023 -10.464 -0.876 1.00 97.06 124 VAL A N 1
ATOM 946 C CA . VAL A 1 124 ? 2.291 -11.284 0.315 1.00 97.06 124 VAL A CA 1
ATOM 947 C C . VAL A 1 124 ? 2.000 -10.485 1.579 1.00 97.06 124 VAL A C 1
ATOM 949 O O . VAL A 1 124 ? 1.210 -10.926 2.412 1.00 97.06 124 VAL A O 1
ATOM 952 N N . ILE A 1 125 ? 2.572 -9.283 1.694 1.00 98.06 125 ILE A N 1
ATOM 953 C CA . ILE A 1 125 ? 2.396 -8.476 2.895 1.00 98.06 125 ILE A CA 1
ATOM 954 C C . ILE A 1 125 ? 0.983 -7.912 3.016 1.00 98.06 125 ILE A C 1
ATOM 956 O O . ILE A 1 125 ? 0.465 -7.828 4.125 1.00 98.06 125 ILE A O 1
ATOM 960 N N . TYR A 1 126 ? 0.324 -7.570 1.902 1.00 98.25 126 TYR A N 1
ATOM 961 C CA . TYR A 1 126 ? -1.056 -7.090 1.958 1.00 98.25 126 TYR A CA 1
ATOM 962 C C . TYR A 1 126 ? -2.017 -8.187 2.403 1.00 98.25 126 TYR A C 1
ATOM 964 O O . TYR A 1 126 ? -2.836 -7.966 3.293 1.00 98.25 126 TYR A O 1
ATOM 972 N N . TYR A 1 127 ? -1.880 -9.389 1.839 1.00 97.94 127 TYR A N 1
ATOM 973 C CA . TYR A 1 127 ? -2.698 -10.532 2.225 1.00 97.94 127 TYR A CA 1
ATOM 974 C C . TYR A 1 127 ? -2.481 -10.899 3.693 1.00 97.94 127 TYR A C 1
ATOM 976 O O . TYR A 1 127 ? -3.449 -11.172 4.406 1.00 97.94 127 TYR A O 1
ATOM 984 N N . HIS A 1 128 ? -1.225 -10.870 4.150 1.00 97.38 128 HIS A N 1
ATOM 985 C CA . HIS A 1 128 ? -0.859 -11.112 5.544 1.00 97.38 128 HIS A CA 1
ATOM 986 C C . HIS A 1 128 ? -1.453 -10.059 6.485 1.00 97.38 128 HIS A C 1
ATOM 988 O O . HIS A 1 128 ? -2.164 -10.413 7.423 1.00 97.38 128 HIS A O 1
ATOM 994 N N . ALA A 1 129 ? -1.275 -8.771 6.175 1.00 97.75 129 ALA A N 1
ATOM 995 C CA . ALA A 1 129 ? -1.838 -7.665 6.945 1.00 97.75 129 ALA A CA 1
ATOM 996 C C . ALA A 1 129 ? -3.367 -7.744 7.041 1.00 97.75 129 ALA A C 1
ATOM 998 O O . ALA A 1 129 ? -3.911 -7.560 8.126 1.00 97.75 129 ALA A O 1
ATOM 999 N N . LEU A 1 130 ? -4.052 -8.104 5.948 1.00 97.50 130 LEU A N 1
ATOM 1000 C CA . LEU A 1 130 ? -5.502 -8.325 5.938 1.00 97.50 130 LEU A CA 1
ATOM 1001 C C . LEU A 1 130 ? -5.952 -9.556 6.745 1.00 97.50 130 LEU A C 1
ATOM 1003 O O . LEU A 1 130 ? -7.128 -9.695 7.066 1.00 97.50 130 LEU A O 1
ATOM 1007 N N . GLY A 1 131 ? -5.038 -10.477 7.060 1.00 95.56 131 GLY A N 1
ATOM 1008 C CA . GLY A 1 131 ? -5.285 -11.569 8.006 1.00 95.56 131 GLY A CA 1
ATOM 1009 C C . GLY A 1 131 ? -5.147 -11.158 9.463 1.00 95.56 131 GLY A C 1
ATOM 1010 O O . GLY A 1 131 ? -5.736 -11.799 10.328 1.00 95.56 131 GLY A O 1
ATOM 1011 N N . PHE A 1 132 ? -4.372 -10.106 9.719 1.00 94.69 132 PHE A N 1
ATOM 1012 C CA . PHE A 1 132 ? -4.177 -9.529 11.041 1.00 94.69 132 PHE A CA 1
ATOM 1013 C C . PHE A 1 132 ? -5.266 -8.499 11.377 1.00 94.69 132 PHE A C 1
ATOM 1015 O O . PHE A 1 132 ? -5.770 -8.469 12.496 1.00 94.69 132 PHE A O 1
ATOM 1022 N N . THR A 1 133 ? -5.655 -7.662 10.411 1.00 95.06 133 THR A N 1
ATOM 1023 C CA . THR A 1 133 ? -6.705 -6.647 10.556 1.00 95.06 133 THR A CA 1
ATOM 1024 C C . THR A 1 133 ? -7.422 -6.408 9.234 1.00 95.06 133 THR A C 1
ATOM 1026 O O . THR A 1 133 ? -6.797 -6.362 8.181 1.00 95.06 133 THR A O 1
ATOM 1029 N N . ASP A 1 134 ? -8.727 -6.163 9.274 1.00 95.06 134 ASP A N 1
ATOM 1030 C CA . ASP A 1 134 ? -9.485 -5.706 8.108 1.00 95.06 134 ASP A CA 1
ATOM 1031 C C . ASP A 1 134 ? -9.215 -4.225 7.768 1.00 95.06 134 ASP A C 1
ATOM 1033 O O . ASP A 1 134 ? -9.553 -3.769 6.679 1.00 95.06 134 ASP A O 1
ATOM 1037 N N . LYS A 1 135 ? -8.537 -3.468 8.642 1.00 96.31 135 LYS A N 1
ATOM 1038 C CA . LYS A 1 135 ? -8.209 -2.044 8.449 1.00 96.31 135 LYS A CA 1
ATOM 1039 C C . LYS A 1 135 ? -6.835 -1.813 7.812 1.00 96.31 135 LYS A C 1
ATOM 1041 O O . LYS A 1 135 ? -6.129 -0.866 8.161 1.00 96.31 135 LYS A O 1
ATOM 1046 N N . ALA A 1 136 ? -6.428 -2.670 6.882 1.00 97.69 136 ALA A N 1
ATOM 1047 C CA . ALA A 1 136 ? -5.200 -2.492 6.107 1.00 97.69 136 ALA A CA 1
ATOM 1048 C C . ALA A 1 136 ? -5.517 -2.047 4.677 1.00 97.69 136 ALA A C 1
ATOM 1050 O O . ALA A 1 136 ? -6.492 -2.512 4.098 1.00 97.69 136 ALA A O 1
ATOM 1051 N N . LEU A 1 137 ? -4.697 -1.178 4.091 1.00 97.50 137 LEU A N 1
ATOM 1052 C CA . LEU A 1 137 ? -4.789 -0.779 2.686 1.00 97.50 137 LEU A CA 1
ATOM 1053 C C . LEU A 1 137 ? -3.408 -0.813 2.032 1.00 97.50 137 LEU A C 1
ATOM 1055 O O . LEU A 1 137 ? -2.405 -0.546 2.696 1.00 97.50 137 LEU A O 1
ATOM 1059 N N . PHE A 1 138 ? -3.351 -1.101 0.734 1.00 98.50 138 PHE A N 1
ATOM 1060 C CA . PHE A 1 138 ? -2.100 -1.087 -0.021 1.00 98.50 138 PHE A CA 1
ATOM 1061 C C . PHE A 1 138 ? -2.132 -0.019 -1.114 1.00 98.50 138 PHE A C 1
ATOM 1063 O O . PHE A 1 138 ? -3.100 0.079 -1.868 1.00 98.50 138 PHE A O 1
ATOM 1070 N N . VAL A 1 139 ? -1.068 0.782 -1.196 1.00 98.44 139 VAL A N 1
ATOM 1071 C CA . VAL A 1 139 ? -0.894 1.850 -2.187 1.00 98.44 139 VAL A CA 1
ATOM 1072 C C . VAL A 1 139 ? 0.346 1.572 -3.025 1.00 98.44 139 VAL A C 1
ATOM 1074 O O . VAL A 1 139 ? 1.461 1.512 -2.501 1.00 98.44 139 VAL A O 1
ATOM 1077 N N . HIS A 1 140 ? 0.174 1.461 -4.339 1.00 98.06 140 HIS A N 1
ATOM 1078 C CA . HIS A 1 140 ? 1.297 1.420 -5.268 1.00 98.06 140 HIS A CA 1
ATOM 1079 C C . HIS A 1 140 ? 1.658 2.824 -5.754 1.00 98.06 140 HIS A C 1
ATOM 1081 O O . HIS A 1 140 ? 0.807 3.590 -6.217 1.00 98.06 140 HIS A O 1
ATOM 1087 N N . LEU A 1 141 ? 2.950 3.134 -5.664 1.00 97.88 141 LEU A N 1
ATOM 1088 C CA . LEU A 1 141 ? 3.551 4.393 -6.079 1.00 97.88 141 LEU A CA 1
ATOM 1089 C C . LEU A 1 141 ? 4.374 4.176 -7.359 1.00 97.88 141 LEU A C 1
ATOM 1091 O O . LEU A 1 141 ? 5.321 3.386 -7.331 1.00 97.88 141 LEU A O 1
ATOM 1095 N N . PRO A 1 142 ? 4.029 4.834 -8.476 1.00 96.62 142 PRO A N 1
ATOM 1096 C CA . PRO A 1 142 ? 4.763 4.738 -9.736 1.00 96.62 142 PRO A CA 1
ATOM 1097 C C . PRO A 1 142 ? 6.185 5.299 -9.598 1.00 96.62 142 PRO A C 1
ATOM 1099 O O . PRO A 1 142 ? 6.391 6.419 -9.137 1.00 96.62 142 PRO A O 1
ATOM 1102 N N . ARG A 1 143 ? 7.187 4.526 -10.015 1.00 94.31 143 ARG A N 1
ATOM 1103 C CA . ARG A 1 143 ? 8.611 4.863 -9.868 1.00 94.31 143 ARG A CA 1
ATOM 1104 C C . ARG A 1 143 ? 8.986 6.197 -10.514 1.00 94.31 143 ARG A C 1
ATOM 1106 O O . ARG A 1 143 ? 9.783 6.936 -9.946 1.00 94.31 143 ARG A O 1
ATOM 1113 N N . GLU A 1 144 ? 8.459 6.468 -11.702 1.00 92.44 144 GLU A N 1
ATOM 1114 C CA . GLU A 1 144 ? 8.894 7.591 -12.546 1.00 92.44 144 GLU A CA 1
ATOM 1115 C C . GLU A 1 144 ? 8.147 8.893 -12.237 1.00 92.44 144 GLU A C 1
ATOM 1117 O O . GLU A 1 144 ? 8.481 9.959 -12.754 1.00 92.44 144 GLU A O 1
ATOM 1122 N N . ARG A 1 145 ? 7.148 8.836 -11.355 1.00 91.62 145 ARG A N 1
ATOM 1123 C CA . ARG A 1 145 ? 6.356 10.005 -10.988 1.00 91.62 145 ARG A CA 1
ATOM 1124 C C . ARG A 1 145 ? 7.049 10.855 -9.928 1.00 91.62 145 ARG A C 1
ATOM 1126 O O . ARG A 1 145 ? 7.846 10.383 -9.116 1.00 91.62 145 ARG A O 1
ATOM 1133 N N . ASN A 1 146 ? 6.708 12.142 -9.913 1.00 92.88 146 ASN A N 1
ATOM 1134 C CA . ASN A 1 146 ? 7.286 13.099 -8.983 1.00 92.88 146 ASN A CA 1
ATOM 1135 C C . ASN A 1 146 ? 7.013 12.721 -7.514 1.00 92.88 146 ASN A C 1
ATOM 1137 O O . ASN A 1 146 ? 5.890 12.411 -7.121 1.00 92.88 146 ASN A O 1
ATOM 1141 N N . HIS A 1 147 ? 8.039 12.828 -6.669 1.00 93.06 147 HIS A N 1
ATOM 1142 C CA . HIS A 1 147 ? 7.936 12.544 -5.236 1.00 93.06 147 HIS A CA 1
ATOM 1143 C C . HIS A 1 147 ? 6.884 13.402 -4.501 1.00 93.06 147 HIS A C 1
ATOM 1145 O O . HIS A 1 147 ? 6.248 12.932 -3.557 1.00 93.06 147 HIS A O 1
ATOM 1151 N N . GLY A 1 148 ? 6.680 14.650 -4.929 1.00 95.38 148 GLY A N 1
ATOM 1152 C CA . GLY A 1 148 ? 5.646 15.539 -4.402 1.00 95.38 148 GLY A CA 1
ATOM 1153 C C . GLY A 1 148 ? 4.233 14.999 -4.622 1.00 95.38 148 GLY A C 1
ATOM 1154 O O . GLY A 1 148 ? 3.415 15.082 -3.707 1.00 95.38 148 GLY A O 1
ATOM 1155 N N . ASP A 1 149 ? 3.972 14.363 -5.769 1.00 96.81 149 ASP A N 1
ATOM 1156 C CA . ASP A 1 149 ? 2.680 13.730 -6.060 1.00 96.81 149 ASP A CA 1
ATOM 1157 C C . ASP A 1 149 ? 2.423 12.551 -5.121 1.00 96.81 149 ASP A C 1
ATOM 1159 O O . ASP A 1 149 ? 1.330 12.429 -4.566 1.00 96.81 149 ASP A O 1
ATOM 1163 N N . HIS A 1 150 ? 3.439 11.709 -4.897 1.00 97.88 150 HIS A N 1
ATOM 1164 C CA . HIS A 1 150 ? 3.355 10.600 -3.944 1.00 97.88 150 HIS A CA 1
ATOM 1165 C C . HIS A 1 150 ? 2.998 11.107 -2.553 1.00 97.88 150 HIS A C 1
ATOM 1167 O O . HIS A 1 150 ? 2.033 10.652 -1.940 1.00 97.88 150 HIS A O 1
ATOM 1173 N N . LYS A 1 151 ? 3.743 12.102 -2.070 1.00 97.88 151 LYS A N 1
ATOM 1174 C CA . LYS A 1 151 ? 3.504 12.692 -0.758 1.00 97.88 151 LYS A CA 1
ATOM 1175 C C . LYS A 1 151 ? 2.085 13.262 -0.644 1.00 97.88 151 LYS A C 1
ATOM 1177 O O . LYS A 1 151 ? 1.387 12.944 0.318 1.00 97.88 151 LYS A O 1
ATOM 1182 N N . ALA A 1 152 ? 1.652 14.044 -1.633 1.00 97.88 152 ALA A N 1
ATOM 1183 C CA . ALA A 1 152 ? 0.326 14.653 -1.660 1.00 97.88 152 ALA A CA 1
ATOM 1184 C C . ALA A 1 152 ? -0.798 13.605 -1.658 1.00 97.88 152 ALA A C 1
ATOM 1186 O O . ALA A 1 152 ? -1.789 13.761 -0.944 1.00 97.88 152 ALA A O 1
ATOM 1187 N N . ALA A 1 153 ? -0.641 12.514 -2.412 1.00 98.00 153 ALA A N 1
ATOM 1188 C CA . ALA A 1 153 ? -1.599 11.413 -2.426 1.00 98.00 153 ALA A CA 1
ATOM 1189 C C . A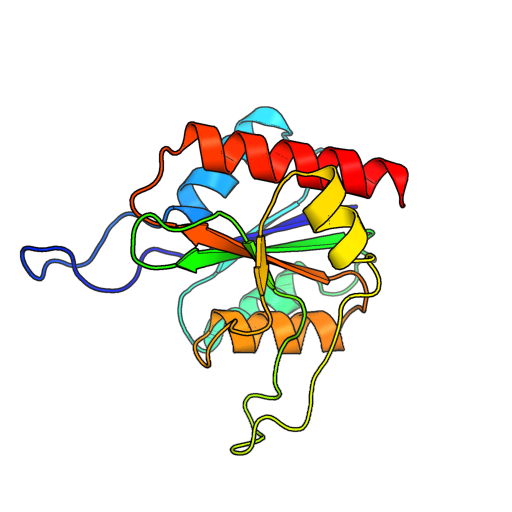LA A 1 153 ? -1.724 10.743 -1.050 1.00 98.00 153 ALA A C 1
ATOM 1191 O O . ALA A 1 153 ? -2.833 10.598 -0.537 1.00 98.00 153 ALA A O 1
ATOM 1192 N N . LEU A 1 154 ? -0.603 10.396 -0.412 1.00 98.25 154 LEU A N 1
ATOM 1193 C CA . LEU A 1 154 ? -0.628 9.769 0.911 1.00 98.25 154 LEU A CA 1
ATOM 1194 C C . LEU A 1 154 ? -1.195 10.703 1.984 1.00 98.25 154 LEU A C 1
ATOM 1196 O O . LEU A 1 154 ? -1.952 10.253 2.840 1.00 98.25 154 LEU A O 1
ATOM 1200 N N . GLN A 1 155 ? -0.895 12.004 1.929 1.00 97.69 155 GLN A N 1
ATOM 1201 C CA . GLN A 1 155 ? -1.511 12.983 2.826 1.00 97.69 155 GLN A CA 1
ATOM 1202 C C . GLN A 1 155 ? -3.036 12.994 2.677 1.00 97.69 155 GLN A C 1
ATOM 1204 O O . GLN A 1 155 ? -3.733 12.988 3.691 1.00 97.69 155 GLN A O 1
ATOM 1209 N N . LYS A 1 156 ? -3.564 12.973 1.444 1.00 97.81 156 LYS A N 1
ATOM 1210 C CA . LYS A 1 156 ? -5.014 12.893 1.202 1.00 97.81 156 LYS A CA 1
ATOM 1211 C C . LYS A 1 156 ? -5.614 11.620 1.794 1.00 97.81 156 LYS A C 1
ATOM 1213 O O . LYS A 1 156 ? -6.616 11.721 2.496 1.00 97.81 156 LYS A O 1
ATOM 1218 N N . ILE A 1 157 ? -4.974 10.463 1.588 1.00 97.62 157 ILE A N 1
ATOM 1219 C CA . ILE A 1 157 ? -5.415 9.186 2.174 1.00 97.62 157 ILE A CA 1
ATOM 1220 C C . ILE A 1 157 ? -5.456 9.290 3.703 1.00 97.62 157 ILE A C 1
ATOM 1222 O O . ILE A 1 157 ? -6.481 8.997 4.309 1.00 97.62 157 ILE A O 1
ATOM 1226 N N . ILE A 1 158 ? -4.378 9.760 4.337 1.00 96.88 158 ILE A N 1
ATOM 1227 C CA . ILE A 1 158 ? -4.286 9.879 5.801 1.00 96.88 158 ILE A CA 1
ATOM 1228 C C . ILE A 1 158 ? -5.384 10.800 6.354 1.00 96.88 158 ILE A C 1
ATOM 1230 O O . ILE A 1 158 ? -6.025 10.465 7.349 1.00 96.88 158 ILE A O 1
ATOM 1234 N N . HIS A 1 159 ? -5.637 11.942 5.709 1.00 95.88 159 HIS A N 1
ATOM 1235 C CA . HIS A 1 159 ? -6.718 12.846 6.113 1.00 95.88 159 HIS A CA 1
ATOM 1236 C C . HIS A 1 159 ? -8.101 12.227 5.898 1.00 95.88 159 HI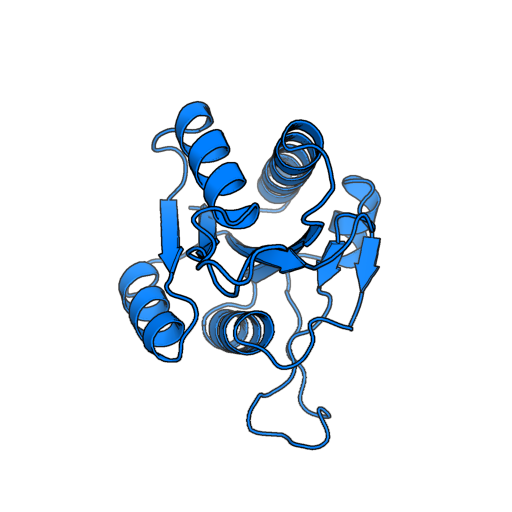S A C 1
ATOM 1238 O O . HIS A 1 159 ? -8.980 12.400 6.739 1.00 95.88 159 HIS A O 1
ATOM 1244 N N . ALA A 1 160 ? -8.303 11.501 4.797 1.00 95.31 160 ALA A N 1
ATOM 1245 C CA . ALA A 1 160 ? -9.562 10.824 4.523 1.00 95.31 160 ALA A CA 1
ATOM 1246 C C . ALA A 1 160 ? -9.852 9.734 5.563 1.00 95.31 160 ALA A C 1
ATOM 1248 O O . ALA A 1 160 ? -10.967 9.694 6.077 1.00 95.31 160 ALA A O 1
ATOM 1249 N N . LEU A 1 161 ? -8.849 8.927 5.920 1.00 93.56 161 LEU A N 1
ATOM 1250 C CA . LEU A 1 161 ? -8.958 7.877 6.934 1.00 93.56 161 LEU A CA 1
ATOM 1251 C C . LEU A 1 161 ? -9.270 8.427 8.317 1.00 93.56 161 LEU A C 1
ATOM 1253 O O . LEU A 1 161 ? -10.141 7.891 8.982 1.00 93.56 161 LEU A O 1
ATOM 1257 N N . ARG A 1 162 ? -8.623 9.524 8.727 1.00 90.50 162 ARG A N 1
ATOM 1258 C CA . ARG A 1 162 ? -8.908 10.197 10.007 1.00 90.50 162 ARG A CA 1
ATOM 1259 C C . ARG A 1 162 ? -10.348 10.699 10.147 1.00 90.50 162 ARG A C 1
ATOM 1261 O O . ARG A 1 162 ? -10.749 11.034 11.249 1.00 90.50 162 ARG A O 1
ATOM 1268 N N . GLY A 1 163 ? -11.093 10.815 9.046 1.00 85.06 163 GLY A N 1
ATOM 1269 C CA . GLY A 1 163 ? -12.524 11.122 9.077 1.00 85.06 163 GLY A CA 1
ATOM 1270 C C . GLY A 1 163 ? -13.433 9.888 9.086 1.00 85.06 163 GLY A C 1
ATOM 1271 O O . GLY A 1 163 ? -14.645 10.056 9.167 1.00 85.06 163 GLY A O 1
ATOM 1272 N N . LEU A 1 164 ? -12.872 8.684 8.932 1.00 77.31 164 LEU A N 1
ATOM 1273 C CA . LEU A 1 164 ? -13.585 7.400 8.911 1.00 77.31 164 LEU A CA 1
ATOM 1274 C C . LEU A 1 164 ? -13.373 6.579 10.194 1.00 77.31 164 LEU A C 1
ATOM 1276 O O . LEU A 1 164 ? -14.198 5.716 10.490 1.00 77.31 164 LEU A O 1
ATOM 1280 N N . ILE A 1 165 ? -12.269 6.824 10.906 1.00 78.12 165 ILE A N 1
ATOM 1281 C CA . ILE A 1 165 ? -11.902 6.214 12.197 1.00 78.12 165 ILE A CA 1
ATOM 1282 C C . ILE A 1 165 ? -12.243 7.156 13.350 1.00 78.12 165 ILE A C 1
ATOM 1284 O O . ILE A 1 165 ? -12.624 6.629 14.415 1.00 78.12 165 ILE A O 1
#

pLDDT: mean 94.65, std 4.3, range [77.31, 98.75]

Radius of gyration: 14.79 Å; chains: 1; bounding box: 39×37×37 Å